Protein AF-A0A067H0Q6-F1 (afdb_monomer)

Mean predicted aligned error: 14.25 Å

Secondary structure (DSSP, 8-state):
-------PPPTTHHHHHHHHGGGGGG--HHHHHHHHHHHH--EEEEEEE--HHHHHHHHTT--PPP--SEEEEEEE-EESEE----TT--SPPPPEE-TTS-EE----SHHHHTT-

Sequence (116 aa):
MFGDRGETPSRWAPKLDDLLGKNLSEVHWRRSFYLNMIAHTAFSVTVAICSHQELRNHQAGTDTPLSPIYKVVKTVYASPSRVNFQLDSKKEVETKPAYPDICFAVDDFDSTFDAV

Solvent-accessible surface area (backbone atoms only — not comparable to full-atom values): 7706 Å² total; per-residue (Å²): 142,80,82,86,80,80,74,77,75,61,92,51,54,74,57,45,54,66,71,52,45,97,54,71,89,69,71,56,59,72,59,55,50,51,50,52,50,49,72,72,46,85,42,71,51,73,53,68,45,59,53,71,66,57,52,52,44,43,72,71,67,46,89,61,81,86,72,55,81,40,77,48,77,44,81,43,54,66,30,72,52,38,69,83,90,61,96,82,64,94,60,90,74,78,72,38,74,21,71,94,51,89,34,70,69,77,95,73,63,61,89,72,51,76,83,110

Structure (mmCIF, N/CA/C/O backbone):
data_AF-A0A067H0Q6-F1
#
_entry.id   AF-A0A067H0Q6-F1
#
loop_
_atom_site.group_PDB
_atom_site.id
_atom_site.type_symbol
_atom_site.label_atom_id
_atom_site.label_alt_id
_atom_site.label_comp_id
_atom_site.label_asym_id
_atom_site.label_entity_id
_atom_site.label_seq_id
_atom_site.pdbx_PDB_ins_code
_atom_site.Cartn_x
_atom_site.Cartn_y
_atom_site.Cartn_z
_atom_site.occupancy
_atom_site.B_iso_or_equiv
_atom_site.auth_seq_id
_atom_site.auth_comp_id
_atom_site.auth_asym_id
_atom_site.auth_atom_id
_atom_site.pdbx_PDB_model_num
ATOM 1 N N . MET A 1 1 ? -1.128 -12.528 -55.087 1.00 41.03 1 MET A N 1
ATOM 2 C CA . MET A 1 1 ? -0.891 -11.094 -54.831 1.00 41.03 1 MET A CA 1
ATOM 3 C C . MET A 1 1 ? -2.060 -10.562 -54.019 1.00 41.03 1 MET A C 1
ATOM 5 O O . MET A 1 1 ? -3.111 -10.339 -54.593 1.00 41.03 1 MET A O 1
ATOM 9 N N . PHE A 1 2 ? -1.908 -10.422 -52.705 1.00 33.69 2 PHE A N 1
ATOM 10 C CA . PHE A 1 2 ? -2.786 -9.583 -51.888 1.00 33.69 2 PHE A CA 1
ATOM 11 C C . PHE A 1 2 ? -1.909 -8.863 -50.874 1.00 33.69 2 PHE A C 1
ATOM 13 O O . PHE A 1 2 ? -1.008 -9.466 -50.296 1.00 33.69 2 PHE A O 1
ATOM 20 N N . GLY A 1 3 ? -2.110 -7.550 -50.831 1.00 35.03 3 GLY A N 1
ATOM 21 C CA . GLY A 1 3 ? -1.161 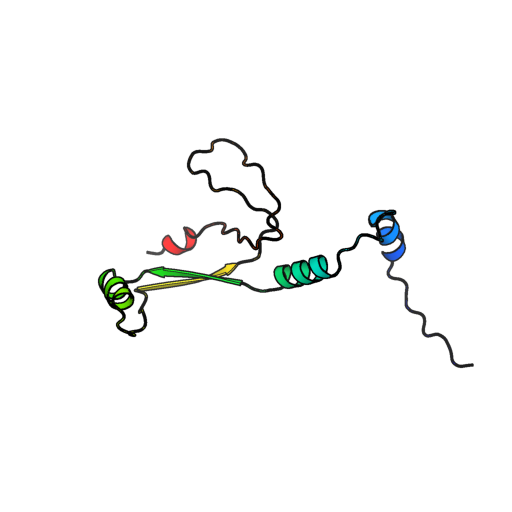-6.558 -50.367 1.00 35.03 3 GLY A CA 1
ATOM 22 C C . GLY A 1 3 ? -0.980 -6.533 -48.860 1.00 35.03 3 GLY A C 1
ATOM 23 O O . GLY A 1 3 ? -1.928 -6.649 -48.085 1.00 35.03 3 GLY A O 1
ATOM 24 N N . ASP A 1 4 ? 0.283 -6.338 -48.527 1.00 41.03 4 ASP A N 1
ATOM 25 C CA . ASP A 1 4 ? 0.866 -5.983 -47.249 1.00 41.03 4 ASP A CA 1
ATOM 26 C C . ASP A 1 4 ? 0.130 -4.784 -46.619 1.00 41.03 4 ASP A C 1
ATOM 28 O O . ASP A 1 4 ? 0.053 -3.700 -47.207 1.00 41.03 4 ASP A O 1
ATOM 32 N N . ARG A 1 5 ? -0.475 -4.981 -45.440 1.00 44.22 5 ARG A N 1
ATOM 33 C CA . ARG A 1 5 ? -1.025 -3.882 -44.636 1.00 44.22 5 ARG A CA 1
ATOM 34 C C . ARG A 1 5 ? 0.102 -3.363 -43.762 1.00 44.22 5 ARG A C 1
ATOM 36 O O . ARG A 1 5 ? 0.383 -3.944 -42.721 1.00 44.22 5 ARG A O 1
ATOM 43 N N . GLY A 1 6 ? 0.711 -2.271 -44.218 1.00 42.25 6 GLY A N 1
ATOM 44 C CA . GLY A 1 6 ? 1.777 -1.566 -43.522 1.00 42.25 6 GLY A CA 1
ATOM 45 C C . GLY A 1 6 ? 1.401 -1.227 -42.083 1.00 42.25 6 GLY A C 1
ATOM 46 O O . GLY A 1 6 ? 0.554 -0.370 -41.827 1.00 42.25 6 GLY A O 1
ATOM 47 N N . GLU A 1 7 ? 2.072 -1.893 -41.150 1.00 50.59 7 GLU A N 1
ATOM 48 C CA . GLU A 1 7 ? 2.237 -1.417 -39.787 1.00 50.59 7 GLU A CA 1
ATOM 49 C C . GLU A 1 7 ? 3.031 -0.111 -39.852 1.00 50.59 7 GLU A C 1
ATOM 51 O O . GLU A 1 7 ? 4.177 -0.074 -40.299 1.00 50.59 7 GLU A O 1
ATOM 56 N N . THR A 1 8 ? 2.418 0.998 -39.443 1.00 45.41 8 THR A N 1
ATOM 57 C CA . THR A 1 8 ? 3.153 2.246 -39.241 1.00 45.41 8 THR A CA 1
ATOM 58 C C . THR A 1 8 ? 4.179 2.012 -38.129 1.00 45.41 8 THR A C 1
ATOM 60 O O . THR A 1 8 ? 3.755 1.735 -37.001 1.00 45.41 8 THR A O 1
ATOM 63 N N . PRO A 1 9 ? 5.497 2.134 -38.382 1.00 51.50 9 PRO A N 1
ATOM 64 C CA . PRO A 1 9 ? 6.486 1.975 -37.332 1.00 51.50 9 PRO A CA 1
ATOM 65 C C . PRO A 1 9 ? 6.255 3.092 -36.324 1.00 51.50 9 PRO A C 1
ATOM 67 O O . PRO A 1 9 ? 6.222 4.276 -36.677 1.00 51.50 9 PRO A O 1
ATOM 70 N N . SER A 1 10 ? 6.051 2.723 -35.065 1.00 61.47 10 SER A N 1
ATOM 71 C CA . SER A 1 10 ? 5.985 3.689 -33.982 1.00 61.47 10 SER A CA 1
ATOM 72 C C . SER A 1 10 ? 7.252 4.548 -34.045 1.00 61.47 10 SER A C 1
ATOM 74 O O . SER A 1 10 ? 8.369 4.041 -34.045 1.00 61.47 10 SER A O 1
ATOM 76 N N . ARG A 1 11 ? 7.091 5.877 -34.112 1.00 52.19 11 ARG A N 1
ATOM 77 C CA . ARG A 1 11 ? 8.177 6.884 -34.200 1.00 52.19 11 ARG A CA 1
ATOM 78 C C . ARG A 1 11 ? 9.266 6.730 -33.121 1.00 52.19 11 ARG A C 1
ATOM 80 O O . ARG A 1 11 ? 10.327 7.341 -33.208 1.00 52.19 11 ARG A O 1
ATOM 87 N N . TRP A 1 12 ? 8.988 5.924 -32.103 1.00 49.53 12 TRP A N 1
ATOM 88 C CA . TRP A 1 12 ? 9.860 5.610 -30.986 1.00 49.53 12 TRP A CA 1
ATOM 89 C C . TRP A 1 12 ? 10.676 4.328 -31.161 1.00 49.53 12 TRP A C 1
ATOM 91 O O . TRP A 1 12 ? 11.635 4.182 -30.421 1.00 49.53 12 TRP A O 1
AT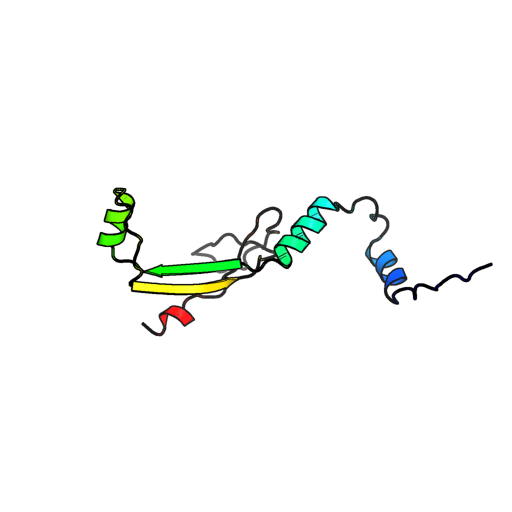OM 101 N N . ALA A 1 13 ? 10.368 3.447 -32.118 1.00 55.06 13 ALA A N 1
ATOM 102 C CA . ALA A 1 13 ? 11.077 2.180 -32.326 1.00 55.06 13 ALA A CA 1
ATOM 103 C C . ALA A 1 13 ? 12.615 2.333 -32.406 1.00 55.06 13 ALA A C 1
ATOM 105 O O . ALA A 1 13 ? 13.298 1.739 -31.577 1.00 55.06 13 ALA A O 1
ATOM 106 N N . PRO A 1 14 ? 13.187 3.218 -33.250 1.00 57.09 14 PRO A N 1
ATOM 107 C CA . PRO A 1 14 ? 14.646 3.364 -33.320 1.00 57.09 14 PRO A CA 1
ATOM 108 C C . PRO A 1 14 ? 15.260 3.999 -32.062 1.00 57.09 14 PRO A C 1
ATOM 110 O O . PRO A 1 14 ? 16.424 3.772 -31.754 1.00 57.09 14 PRO A O 1
ATOM 113 N N . LYS A 1 15 ? 14.487 4.800 -31.316 1.00 58.25 15 LYS A N 1
ATOM 114 C CA . LYS A 1 15 ? 14.937 5.419 -30.058 1.00 58.25 15 LYS A CA 1
ATOM 115 C C . LYS A 1 15 ? 14.828 4.446 -28.884 1.00 58.25 15 LYS A C 1
ATOM 117 O O . LYS A 1 15 ? 15.571 4.557 -27.919 1.00 58.25 15 LYS A O 1
ATOM 122 N N . LEU A 1 16 ? 13.894 3.508 -28.976 1.00 57.72 16 LEU A N 1
ATOM 123 C CA . LEU A 1 16 ? 13.722 2.418 -28.039 1.00 57.72 16 LEU A CA 1
ATOM 124 C C . LEU A 1 16 ? 14.888 1.434 -28.178 1.00 57.72 16 LEU A C 1
ATOM 126 O O . LEU A 1 16 ? 15.463 1.073 -27.164 1.00 57.72 16 LEU A O 1
ATOM 130 N N . ASP A 1 17 ? 15.311 1.103 -29.398 1.00 58.00 17 ASP A N 1
ATOM 131 C CA . ASP A 1 17 ? 16.488 0.252 -29.630 1.00 58.00 17 ASP A CA 1
ATOM 132 C C . ASP A 1 17 ? 17.787 0.876 -29.080 1.00 58.00 17 ASP A C 1
ATOM 134 O O . ASP A 1 17 ? 18.614 0.178 -28.491 1.00 58.00 17 ASP A O 1
ATOM 138 N N . ASP A 1 18 ? 17.935 2.201 -29.194 1.00 62.91 18 ASP A N 1
ATOM 139 C CA . ASP A 1 18 ? 19.077 2.953 -28.648 1.00 62.91 18 ASP A CA 1
ATOM 140 C C . ASP A 1 18 ? 19.056 3.019 -27.105 1.00 62.91 18 ASP A C 1
ATOM 142 O O . ASP A 1 18 ? 20.091 2.899 -26.450 1.00 62.91 18 ASP A O 1
ATOM 146 N N . LEU A 1 19 ? 17.863 3.127 -26.502 1.00 57.59 19 LEU A N 1
ATOM 147 C CA . LEU A 1 19 ? 17.672 3.110 -25.043 1.00 57.59 19 LEU A CA 1
ATOM 148 C C . LEU A 1 19 ? 17.791 1.709 -24.428 1.00 57.59 19 LEU A C 1
ATOM 150 O O . LEU A 1 19 ? 18.221 1.578 -23.283 1.00 57.59 19 LEU A O 1
ATOM 154 N N . LEU A 1 20 ? 17.388 0.669 -25.160 1.00 58.00 20 LEU A N 1
ATOM 155 C CA . LEU A 1 20 ? 17.402 -0.716 -24.683 1.00 58.00 20 LEU A CA 1
ATOM 156 C C . LEU A 1 20 ? 18.800 -1.347 -24.758 1.00 58.00 20 LEU A C 1
ATOM 158 O O . LEU A 1 20 ? 19.063 -2.323 -24.050 1.00 58.00 20 LEU A O 1
ATOM 162 N N . GLY A 1 21 ? 19.716 -0.755 -25.534 1.00 53.41 21 GLY A N 1
ATOM 163 C CA . GLY A 1 21 ? 21.123 -1.140 -25.599 1.00 53.41 21 GLY A CA 1
ATOM 164 C C . GLY A 1 21 ? 21.344 -2.609 -25.986 1.00 53.41 21 GLY A C 1
ATOM 165 O O . GLY A 1 21 ? 20.425 -3.389 -26.224 1.00 53.41 21 GLY A O 1
ATOM 166 N N . LYS A 1 22 ? 22.607 -3.046 -26.009 1.00 55.16 22 LYS A N 1
ATOM 167 C CA . LYS A 1 22 ? 22.998 -4.437 -26.331 1.00 55.16 22 LYS A CA 1
ATOM 168 C C . LYS A 1 22 ? 22.476 -5.502 -25.334 1.00 55.16 22 LYS A C 1
ATOM 170 O O . LYS A 1 22 ? 22.840 -6.665 -25.467 1.00 55.16 22 LYS A O 1
ATOM 175 N N . ASN A 1 23 ? 21.639 -5.123 -24.361 1.00 55.88 23 ASN A N 1
ATOM 176 C CA . ASN A 1 23 ? 21.125 -5.958 -23.267 1.00 55.88 23 ASN A CA 1
ATOM 177 C C . ASN A 1 23 ? 19.684 -6.462 -23.488 1.00 55.88 23 ASN A C 1
ATOM 179 O O . ASN A 1 23 ? 19.065 -6.98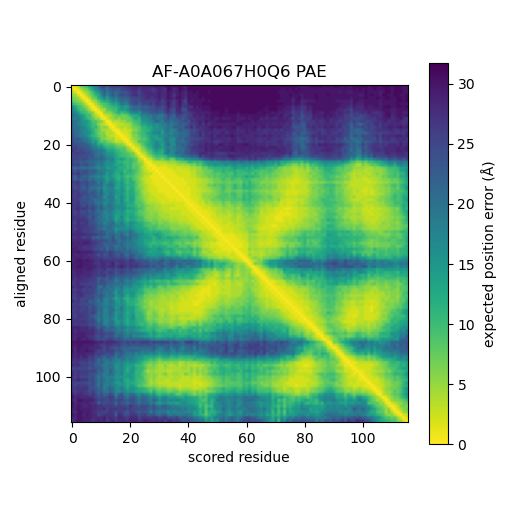9 -22.565 1.00 55.88 23 ASN A O 1
ATOM 183 N N . LEU A 1 24 ? 19.142 -6.354 -24.707 1.00 54.03 24 LEU A N 1
ATOM 184 C CA . LEU A 1 24 ? 17.823 -6.899 -25.079 1.00 54.03 24 LEU A CA 1
ATOM 185 C C . LEU A 1 24 ? 17.643 -8.398 -24.753 1.00 54.03 24 LEU A C 1
ATOM 187 O O . LEU A 1 24 ? 16.513 -8.870 -24.637 1.00 54.03 24 LEU A O 1
ATOM 191 N N . SER A 1 25 ? 18.730 -9.151 -24.569 1.00 56.16 25 SER A N 1
ATOM 192 C CA . SER A 1 25 ? 18.699 -10.564 -24.177 1.00 56.16 25 SER A CA 1
ATOM 193 C C . SER A 1 25 ? 18.348 -10.820 -22.705 1.00 56.16 25 SER A C 1
ATOM 195 O O . SER A 1 25 ? 18.134 -11.973 -22.340 1.00 56.16 25 SER A O 1
ATOM 197 N N . GLU A 1 26 ? 18.277 -9.791 -21.855 1.00 68.00 26 GLU A N 1
ATOM 198 C CA . GLU A 1 26 ? 18.083 -9.943 -20.403 1.00 68.00 26 GLU A CA 1
ATOM 199 C C . GLU A 1 26 ? 16.759 -9.339 -19.901 1.00 68.00 26 GLU A C 1
ATOM 201 O O . GLU A 1 26 ? 16.598 -9.011 -18.725 1.00 68.00 26 GLU A O 1
ATOM 206 N N . VAL A 1 27 ? 15.753 -9.189 -20.773 1.00 72.94 27 VAL A N 1
ATOM 207 C CA . VAL A 1 27 ? 14.420 -8.801 -20.297 1.00 72.94 27 VAL A CA 1
ATOM 208 C C . VAL A 1 27 ? 13.784 -9.985 -19.574 1.00 72.94 27 VAL A C 1
ATOM 210 O O . VAL A 1 27 ? 13.302 -10.946 -20.176 1.00 72.94 27 VAL A O 1
ATOM 213 N N . HIS A 1 28 ? 13.738 -9.908 -18.245 1.00 79.44 28 HIS A N 1
ATOM 214 C CA . HIS A 1 28 ? 12.997 -10.856 -17.423 1.00 79.44 28 HIS A CA 1
ATOM 215 C C . HIS A 1 28 ? 11.486 -10.628 -17.563 1.00 79.44 28 HIS A C 1
ATOM 217 O O . HIS A 1 28 ? 10.849 -10.073 -16.668 1.00 79.44 28 HIS A O 1
ATOM 223 N N . TRP A 1 29 ? 10.894 -11.114 -18.657 1.00 82.62 29 TRP A N 1
ATOM 224 C CA . TRP A 1 29 ? 9.470 -10.945 -18.980 1.00 82.62 29 TRP A CA 1
ATOM 225 C C . TRP A 1 29 ? 8.528 -11.275 -17.824 1.00 82.62 29 TRP A C 1
ATOM 227 O O . TRP A 1 29 ? 7.573 -10.547 -17.576 1.00 82.62 29 TRP A O 1
ATOM 237 N N . ARG A 1 30 ? 8.838 -12.327 -17.056 1.00 82.44 30 ARG A N 1
ATOM 238 C CA . ARG A 1 30 ? 8.080 -12.697 -15.856 1.00 82.44 30 ARG A CA 1
ATOM 239 C C . ARG A 1 30 ? 8.073 -11.578 -14.807 1.00 82.44 30 ARG A C 1
ATOM 241 O O . ARG A 1 30 ? 7.018 -11.263 -14.270 1.00 82.44 30 ARG A O 1
ATOM 248 N N . ARG A 1 31 ? 9.228 -10.970 -14.513 1.00 82.19 31 ARG A N 1
ATOM 249 C CA . ARG A 1 31 ? 9.334 -9.866 -13.543 1.00 82.19 31 ARG A CA 1
ATOM 250 C C . ARG A 1 31 ? 8.654 -8.607 -14.071 1.00 82.19 31 ARG A C 1
ATOM 252 O O . ARG A 1 31 ? 7.901 -7.992 -13.327 1.00 82.19 31 ARG A O 1
ATOM 259 N N . SER A 1 32 ? 8.843 -8.288 -15.351 1.00 85.81 32 SER A N 1
ATOM 260 C CA . SER A 1 32 ? 8.192 -7.142 -15.997 1.00 85.81 32 SER A CA 1
ATOM 261 C C . SER A 1 32 ? 6.670 -7.270 -16.000 1.00 85.81 32 SER A C 1
ATOM 263 O O . SER A 1 32 ? 5.979 -6.306 -15.691 1.00 85.81 32 SER A O 1
ATOM 265 N N . PHE A 1 33 ? 6.139 -8.466 -16.270 1.00 88.56 33 PHE A N 1
ATOM 266 C CA . PHE A 1 33 ? 4.705 -8.736 -16.197 1.00 88.56 33 PHE A CA 1
ATOM 267 C C . PHE A 1 33 ? 4.157 -8.517 -14.782 1.00 88.56 33 PHE A C 1
ATOM 269 O O . PHE A 1 33 ? 3.172 -7.801 -14.618 1.00 88.56 33 PHE A O 1
ATOM 276 N N . TYR A 1 34 ? 4.805 -9.081 -13.754 1.00 89.12 34 TYR A N 1
ATOM 277 C CA . TYR A 1 34 ? 4.364 -8.886 -12.370 1.00 89.12 34 TYR A CA 1
ATOM 278 C C . TYR A 1 34 ? 4.467 -7.431 -11.927 1.00 89.12 34 TYR A C 1
ATOM 280 O O . TYR A 1 34 ? 3.558 -6.939 -11.268 1.00 89.12 34 TYR A O 1
ATOM 288 N N . LEU A 1 35 ? 5.536 -6.731 -12.304 1.00 88.00 35 LEU A N 1
ATOM 289 C CA . LEU A 1 35 ? 5.701 -5.320 -11.976 1.00 88.00 35 LEU A CA 1
ATOM 290 C C . LEU A 1 35 ? 4.621 -4.464 -12.651 1.00 88.00 35 LEU A C 1
ATOM 292 O O . LEU A 1 35 ? 4.026 -3.617 -11.994 1.00 88.00 35 LEU A O 1
ATOM 296 N N . ASN A 1 36 ? 4.297 -4.747 -13.916 1.00 89.81 36 ASN A N 1
ATOM 297 C CA . ASN A 1 36 ? 3.194 -4.104 -14.630 1.00 89.81 36 ASN A CA 1
ATOM 298 C C . ASN A 1 36 ? 1.841 -4.383 -13.955 1.00 89.81 36 ASN A C 1
ATOM 300 O O . ASN A 1 36 ? 1.045 -3.475 -13.745 1.00 89.81 36 ASN A O 1
ATOM 304 N N . MET A 1 37 ? 1.597 -5.634 -13.556 1.00 90.25 37 MET A N 1
ATOM 305 C CA . MET A 1 37 ? 0.388 -6.009 -12.824 1.00 90.25 37 MET A CA 1
ATOM 306 C C . MET A 1 37 ? 0.278 -5.240 -11.502 1.00 90.25 37 MET A C 1
ATOM 308 O O . MET A 1 37 ? -0.764 -4.653 -11.231 1.00 90.25 37 MET A O 1
ATOM 312 N N . ILE A 1 38 ? 1.347 -5.194 -10.702 1.00 89.25 38 ILE A N 1
ATOM 313 C CA . ILE A 1 38 ? 1.374 -4.483 -9.415 1.00 89.25 38 ILE A CA 1
ATOM 314 C C . ILE A 1 38 ? 1.146 -2.980 -9.618 1.00 89.25 38 ILE A C 1
ATOM 316 O O . ILE A 1 38 ? 0.346 -2.393 -8.898 1.00 89.25 38 ILE A O 1
ATOM 320 N N . ALA A 1 39 ? 1.789 -2.371 -10.617 1.00 86.25 39 ALA A N 1
ATOM 321 C CA . ALA A 1 39 ? 1.661 -0.943 -10.909 1.00 86.25 39 ALA A CA 1
ATOM 322 C C . ALA A 1 39 ? 0.236 -0.531 -11.321 1.00 86.25 39 ALA A C 1
ATOM 324 O O . ALA A 1 39 ? -0.187 0.587 -11.037 1.00 86.25 39 ALA A O 1
ATOM 325 N N . HIS A 1 40 ? -0.508 -1.429 -11.971 1.00 87.94 40 HIS A N 1
ATOM 326 C CA . HIS A 1 40 ? -1.874 -1.173 -12.435 1.00 87.94 40 HIS A CA 1
ATOM 327 C C . HIS A 1 40 ? -2.966 -1.738 -11.520 1.00 87.94 40 HIS A C 1
ATOM 329 O O . HIS A 1 40 ? -4.152 -1.553 -11.794 1.00 87.94 40 HIS A O 1
ATOM 335 N N . THR A 1 41 ? -2.595 -2.416 -10.435 1.00 90.69 41 THR A N 1
ATOM 336 C CA . THR A 1 41 ? -3.559 -2.899 -9.446 1.00 90.69 41 THR A CA 1
ATOM 337 C C . THR A 1 41 ? -3.887 -1.775 -8.469 1.00 90.69 41 THR A C 1
ATOM 339 O O . THR A 1 41 ? -2.993 -1.161 -7.888 1.00 90.69 41 THR A O 1
ATOM 342 N N . ALA A 1 42 ? -5.177 -1.509 -8.267 1.00 89.19 42 ALA A N 1
ATOM 343 C CA . ALA A 1 42 ? -5.631 -0.601 -7.223 1.00 89.19 42 ALA A CA 1
ATOM 344 C C . ALA A 1 42 ? -5.632 -1.328 -5.874 1.00 89.19 42 ALA A C 1
ATOM 346 O O . ALA A 1 42 ? -6.248 -2.386 -5.732 1.00 89.19 42 ALA A O 1
ATOM 347 N N . PHE A 1 43 ? -4.968 -0.745 -4.881 1.00 90.69 43 PHE A N 1
ATOM 348 C CA . PHE A 1 43 ? -4.960 -1.245 -3.511 1.00 90.69 43 PHE A CA 1
ATOM 349 C C . PHE A 1 43 ? -5.676 -0.255 -2.597 1.00 90.69 43 PHE A C 1
ATOM 351 O O . PHE A 1 43 ? -5.784 0.931 -2.903 1.00 90.69 43 PHE A O 1
ATOM 358 N N . SER A 1 44 ? -6.162 -0.733 -1.456 1.00 91.19 44 SER A N 1
ATOM 359 C CA . SER A 1 44 ? -6.805 0.117 -0.456 1.00 91.19 44 SER A CA 1
ATOM 360 C C . SER A 1 44 ? -6.303 -0.218 0.938 1.00 91.19 44 SER A C 1
ATOM 362 O O . SER A 1 44 ? -6.306 -1.387 1.327 1.00 91.19 44 SER A O 1
ATOM 364 N N . VAL A 1 45 ? -5.942 0.804 1.707 1.00 88.62 45 VAL A N 1
ATOM 365 C CA . VAL A 1 45 ? -5.637 0.680 3.134 1.00 88.62 45 VAL A CA 1
ATOM 366 C C . VAL A 1 45 ? -6.863 1.105 3.928 1.00 88.62 45 VAL A C 1
ATOM 368 O O . VAL A 1 45 ? -7.456 2.151 3.666 1.00 88.62 45 VAL A O 1
ATOM 371 N N . THR A 1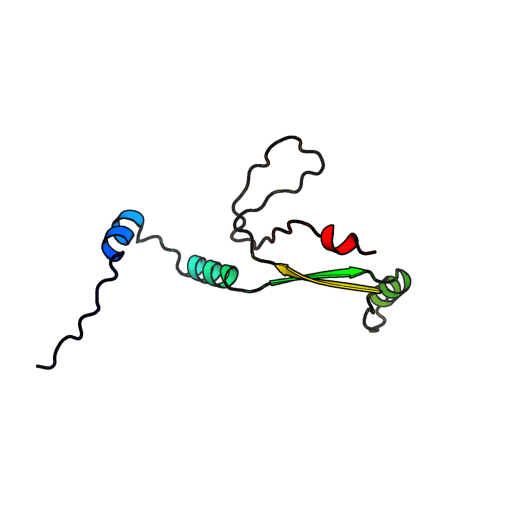 46 ? -7.251 0.268 4.890 1.00 89.50 46 THR A N 1
ATOM 372 C CA . THR A 1 46 ? -8.359 0.545 5.807 1.00 89.50 46 THR A CA 1
ATOM 373 C C . THR A 1 46 ? -7.815 0.775 7.206 1.00 89.50 46 THR A C 1
ATOM 375 O O . THR A 1 46 ? -7.128 -0.090 7.743 1.00 89.50 46 THR A O 1
ATOM 378 N N . VAL A 1 47 ? -8.162 1.912 7.803 1.00 87.25 47 VAL A N 1
ATOM 379 C CA . VAL A 1 47 ? -7.914 2.210 9.216 1.00 87.25 47 VAL A CA 1
ATOM 380 C C . VAL A 1 47 ? -9.257 2.223 9.926 1.00 87.25 47 VAL A C 1
ATOM 382 O O . VAL A 1 47 ? -10.201 2.864 9.464 1.00 87.25 47 VAL A O 1
ATOM 385 N N . ALA A 1 48 ? -9.364 1.484 11.026 1.00 89.50 48 ALA A N 1
ATOM 386 C CA . ALA A 1 48 ? -10.596 1.381 11.788 1.00 89.50 48 ALA A CA 1
ATOM 387 C C . ALA A 1 48 ? -10.309 1.496 13.291 1.00 89.50 48 ALA A C 1
ATOM 389 O O . ALA A 1 48 ? -9.352 0.899 13.783 1.00 89.50 48 ALA A O 1
ATOM 390 N N . ILE A 1 49 ? -11.137 2.255 14.007 1.00 88.31 49 ILE A N 1
ATOM 391 C CA . ILE A 1 49 ? -11.112 2.377 15.468 1.00 88.31 49 ILE A CA 1
ATOM 392 C C . ILE A 1 49 ? -12.270 1.547 16.007 1.00 88.31 49 ILE A C 1
ATOM 394 O O . ILE A 1 49 ? -13.417 1.787 15.640 1.00 88.31 49 ILE A O 1
ATOM 398 N N . CYS A 1 50 ? -11.981 0.592 16.884 1.00 89.69 50 CYS A N 1
ATOM 399 C CA . CYS A 1 50 ? -12.978 -0.274 17.516 1.00 89.69 50 CYS A CA 1
ATOM 400 C C . CYS A 1 50 ? -12.928 -0.119 19.038 1.00 89.69 50 CYS A C 1
ATOM 402 O O . CYS A 1 50 ? -11.894 0.271 19.590 1.00 89.69 50 CYS A O 1
ATOM 404 N N . SER A 1 51 ? -14.014 -0.471 19.734 1.00 90.00 51 SER A N 1
ATOM 405 C CA . SER A 1 51 ? -13.992 -0.509 21.196 1.00 90.00 51 SER A CA 1
ATOM 406 C C . SER A 1 51 ? -13.047 -1.600 21.698 1.00 90.00 51 SER A C 1
ATOM 408 O O . SER A 1 51 ? -12.983 -2.705 21.153 1.00 90.00 51 SER A O 1
ATOM 410 N N . HIS A 1 52 ? -12.349 -1.322 22.801 1.00 89.94 52 HIS A N 1
ATOM 411 C CA . HIS A 1 52 ? -11.461 -2.294 23.434 1.00 89.94 52 HIS A CA 1
ATOM 412 C C . HIS A 1 52 ? -12.199 -3.586 23.829 1.00 89.94 52 HIS A C 1
ATOM 414 O O . HIS A 1 52 ? -11.657 -4.681 23.689 1.00 89.94 52 HIS A O 1
ATOM 420 N N . GLN A 1 53 ? -13.454 -3.471 24.278 1.00 86.44 53 GLN A N 1
ATOM 421 C CA . GLN A 1 53 ? -14.271 -4.625 24.652 1.00 86.44 53 GLN A CA 1
ATOM 422 C C . GLN A 1 53 ? -14.613 -5.494 23.432 1.00 86.44 53 GLN A C 1
ATOM 424 O O . GLN A 1 53 ? -14.506 -6.715 23.501 1.00 86.44 53 GLN A O 1
ATOM 429 N N . GLU A 1 54 ? -14.969 -4.874 22.304 1.00 85.62 54 GLU A N 1
ATOM 430 C CA . GLU A 1 54 ? -15.285 -5.576 21.052 1.00 85.62 54 GLU A CA 1
ATOM 431 C C . GLU A 1 54 ? -14.056 -6.302 20.49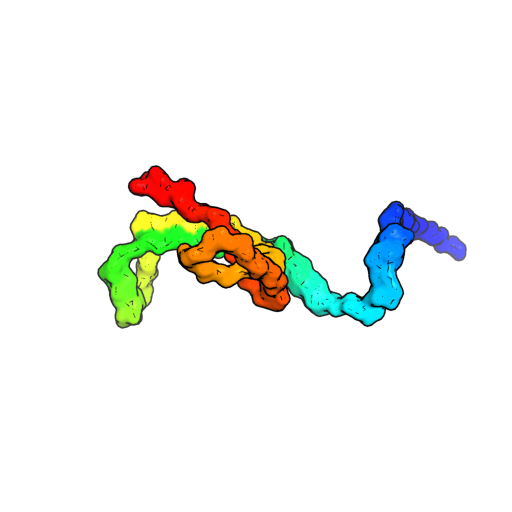4 1.00 85.62 54 GLU A C 1
ATOM 433 O O . GLU A 1 54 ? -14.159 -7.457 20.087 1.00 85.62 54 GLU A O 1
ATOM 438 N N . LEU A 1 55 ? -12.876 -5.672 20.555 1.00 88.50 55 LEU A N 1
ATOM 439 C CA . LEU A 1 55 ? -11.614 -6.299 20.151 1.00 88.50 55 LEU A CA 1
ATOM 440 C C . LEU A 1 55 ? -11.280 -7.523 21.012 1.00 88.50 55 LEU A C 1
ATOM 442 O O . LEU A 1 55 ? -10.904 -8.565 20.475 1.00 88.50 55 LEU A O 1
ATOM 446 N N . ARG A 1 56 ? -11.449 -7.426 22.338 1.00 88.19 56 ARG A N 1
ATOM 447 C CA . ARG A 1 56 ? -11.222 -8.556 23.253 1.00 88.19 56 ARG A CA 1
ATOM 448 C C . ARG A 1 56 ? -12.207 -9.695 23.018 1.00 88.19 56 ARG A C 1
ATOM 450 O O . ARG A 1 56 ? -11.800 -10.853 23.024 1.00 88.19 56 ARG A O 1
ATOM 457 N N . ASN A 1 57 ? -13.477 -9.376 22.783 1.00 85.56 57 ASN A N 1
ATOM 458 C CA . ASN A 1 57 ? -14.497 -10.375 22.477 1.00 85.56 57 ASN A CA 1
ATOM 459 C C . ASN A 1 57 ? -14.186 -11.084 21.147 1.00 85.56 57 ASN A C 1
ATOM 461 O O . ASN A 1 57 ? -14.243 -12.309 21.071 1.00 85.56 57 ASN A O 1
ATOM 465 N N . HIS A 1 58 ? -13.777 -10.347 20.113 1.00 85.44 58 HIS A N 1
ATOM 466 C CA . HIS A 1 58 ? -13.384 -10.941 18.833 1.00 85.44 58 HIS A CA 1
ATOM 467 C C . HIS A 1 58 ? -12.139 -11.841 18.962 1.00 85.44 58 HIS A C 1
ATOM 469 O O . HIS A 1 58 ? -12.092 -12.929 18.395 1.00 85.44 58 HIS A O 1
ATOM 475 N N . GLN A 1 59 ? -11.139 -11.442 19.759 1.00 84.19 59 GLN A N 1
ATOM 476 C CA . GLN A 1 59 ? -9.964 -12.281 20.057 1.00 84.19 59 GLN A CA 1
ATOM 477 C C . GLN A 1 59 ? -10.314 -13.558 20.833 1.00 84.19 59 GLN A C 1
ATOM 479 O O . GLN A 1 59 ? -9.649 -14.577 20.664 1.00 84.19 59 GLN A O 1
ATOM 484 N N . ALA A 1 60 ? -11.355 -13.518 21.668 1.00 84.88 60 ALA A N 1
ATOM 485 C CA . ALA A 1 60 ? -11.830 -14.662 22.444 1.00 84.88 60 ALA A CA 1
ATOM 486 C C . ALA A 1 60 ? -12.627 -15.693 21.614 1.00 84.88 60 ALA A C 1
ATOM 488 O O . ALA A 1 60 ? -13.145 -16.655 22.178 1.00 84.88 60 ALA A O 1
ATOM 489 N N . GLY A 1 61 ? -12.724 -15.518 20.290 1.00 78.00 61 GLY A N 1
ATOM 490 C CA . GLY A 1 61 ? -13.350 -16.483 19.381 1.00 78.00 61 GLY A CA 1
ATOM 491 C C . GLY A 1 61 ? -14.871 -16.366 19.272 1.00 78.00 61 GLY A C 1
ATOM 492 O O . GLY A 1 61 ? -15.503 -17.222 18.658 1.00 78.00 61 GLY A O 1
ATOM 493 N N . THR A 1 62 ? -15.479 -15.319 19.839 1.00 72.75 62 THR A N 1
ATOM 494 C CA . THR A 1 62 ? -16.864 -14.972 19.500 1.00 72.75 62 THR A CA 1
ATOM 495 C C . THR A 1 62 ? -16.890 -14.420 18.076 1.00 72.75 62 THR A C 1
ATOM 497 O O . THR A 1 62 ? -16.370 -13.333 17.838 1.00 72.75 62 THR A O 1
ATOM 500 N N . ASP A 1 63 ? -17.508 -15.159 17.148 1.00 70.38 63 ASP A N 1
ATOM 501 C CA . ASP A 1 63 ? -17.636 -14.863 15.703 1.00 70.38 63 ASP A CA 1
ATOM 502 C C . ASP A 1 63 ? -18.532 -13.639 15.396 1.00 70.38 63 ASP A C 1
ATOM 504 O O . ASP A 1 63 ? -19.161 -13.510 14.349 1.00 70.38 63 ASP A O 1
ATOM 508 N N . THR A 1 64 ? -18.648 -12.727 16.359 1.00 75.88 64 THR A N 1
ATOM 509 C CA . THR A 1 64 ? -19.327 -11.449 16.195 1.00 75.88 64 THR A CA 1
ATOM 510 C C . THR A 1 64 ? -18.477 -10.528 15.323 1.00 75.88 64 THR A C 1
ATOM 512 O O . THR A 1 64 ? -17.321 -10.267 15.672 1.00 75.88 64 THR A O 1
ATOM 515 N N . PRO A 1 65 ? -19.032 -9.985 14.227 1.00 77.94 65 PRO A N 1
ATOM 516 C CA . PRO A 1 65 ? -18.318 -9.041 13.383 1.00 77.94 65 PRO A CA 1
ATOM 517 C C . PRO A 1 65 ? -17.960 -7.783 14.178 1.00 77.94 65 PRO A C 1
ATOM 519 O O . PRO A 1 65 ? -18.791 -7.238 14.904 1.00 77.94 65 PRO A O 1
ATOM 522 N N . LEU A 1 66 ? -16.719 -7.315 14.028 1.00 84.56 66 LEU A N 1
ATOM 523 C CA . LEU A 1 66 ? -16.278 -6.057 14.627 1.00 84.56 66 LEU A CA 1
ATOM 524 C C . LEU A 1 66 ? -17.072 -4.894 14.024 1.00 84.56 66 LEU A C 1
ATOM 526 O O . LEU A 1 66 ? -17.114 -4.740 12.803 1.00 84.56 66 LEU A O 1
ATOM 530 N N . SER A 1 67 ? -17.654 -4.068 14.888 1.00 84.88 67 SER A N 1
ATOM 531 C CA . SER A 1 67 ? -18.314 -2.805 14.558 1.00 84.88 67 SER A CA 1
ATOM 532 C C . SER A 1 67 ? -17.361 -1.643 14.845 1.00 84.88 67 SER A C 1
ATOM 534 O O . SER A 1 67 ? -17.249 -1.219 15.992 1.00 84.88 67 SER A O 1
ATOM 536 N N . PRO A 1 68 ? -16.640 -1.103 13.844 1.00 87.94 68 PRO A N 1
ATOM 537 C CA . PRO A 1 68 ? -15.763 0.027 14.091 1.00 87.94 68 PRO A CA 1
ATOM 538 C C . PRO A 1 68 ? -16.582 1.266 14.449 1.00 87.94 68 PRO A C 1
ATOM 540 O O . PRO A 1 68 ? -17.545 1.602 13.762 1.00 87.94 68 PRO A O 1
ATOM 543 N N . ILE A 1 69 ? -16.142 1.975 15.482 1.00 89.50 69 ILE A N 1
ATOM 544 C CA . ILE A 1 69 ? -16.621 3.309 15.863 1.00 89.50 69 ILE A CA 1
ATOM 545 C C . ILE A 1 69 ? -16.294 4.308 14.748 1.00 89.50 69 ILE A C 1
ATOM 547 O O . ILE A 1 69 ? -17.065 5.218 14.458 1.00 89.50 69 ILE A O 1
ATOM 551 N N . TYR A 1 70 ? -15.146 4.112 14.103 1.00 86.38 70 TYR A N 1
ATOM 552 C CA . TYR A 1 70 ? -14.681 4.924 12.993 1.00 86.38 70 TYR A CA 1
ATOM 553 C C . TYR A 1 70 ? -13.985 4.033 11.969 1.00 86.38 70 TYR A C 1
ATOM 555 O O . TYR A 1 70 ? -13.244 3.124 12.343 1.00 86.38 70 TYR A O 1
ATOM 563 N N . LYS A 1 71 ? -14.222 4.269 10.677 1.00 89.25 71 LYS A N 1
ATOM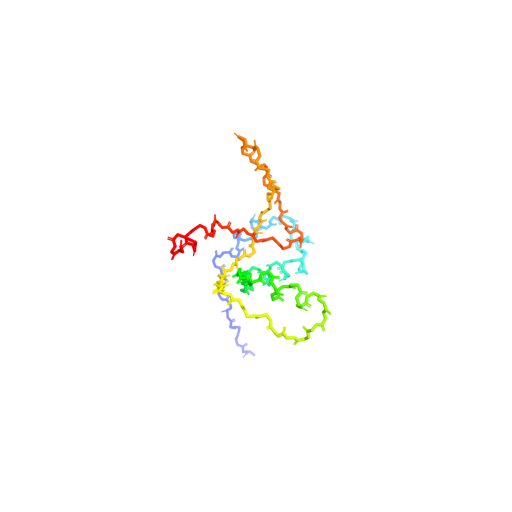 564 C CA . LYS A 1 71 ? -13.624 3.491 9.588 1.00 89.25 71 LYS A CA 1
ATOM 565 C C . LYS A 1 71 ? -13.320 4.393 8.406 1.00 89.25 71 LYS A C 1
ATOM 567 O O . LYS A 1 71 ? -14.212 5.050 7.881 1.00 89.25 71 LYS A O 1
ATOM 572 N N . VAL A 1 72 ? -12.083 4.330 7.935 1.00 87.06 72 VAL A N 1
ATOM 573 C CA . VAL A 1 72 ? -11.620 5.048 6.750 1.00 87.06 72 VAL A CA 1
ATOM 574 C C . VAL A 1 72 ? -10.959 4.071 5.805 1.00 87.06 72 VAL A C 1
ATOM 576 O O . VAL A 1 72 ? -10.176 3.222 6.222 1.00 87.06 72 VAL A O 1
ATOM 579 N N . VAL A 1 73 ? -11.261 4.223 4.520 1.00 88.75 73 VAL A N 1
ATOM 580 C CA . VAL A 1 73 ? -10.634 3.478 3.434 1.00 88.75 73 VAL A CA 1
ATOM 581 C C . VAL A 1 73 ? -10.006 4.487 2.483 1.00 88.75 73 VAL A C 1
ATOM 583 O O . VAL A 1 73 ? -10.701 5.368 1.981 1.00 88.75 73 VAL A O 1
ATOM 586 N N . LYS A 1 74 ? -8.702 4.366 2.231 1.00 87.56 74 LYS A N 1
ATOM 587 C CA . LYS A 1 74 ? -7.988 5.174 1.236 1.00 87.56 74 LYS A CA 1
ATOM 588 C C . LYS A 1 74 ? -7.375 4.269 0.179 1.00 87.56 74 LYS A C 1
ATOM 590 O O . LYS A 1 74 ? -6.781 3.241 0.506 1.00 87.56 74 LYS A O 1
ATOM 595 N N . THR A 1 75 ? -7.511 4.657 -1.084 1.00 89.12 75 THR A N 1
ATOM 596 C CA . THR A 1 75 ? -6.784 4.021 -2.186 1.00 89.12 75 THR A CA 1
ATOM 597 C C . THR A 1 75 ? -5.302 4.347 -2.056 1.00 89.12 75 THR A C 1
ATOM 599 O O . THR A 1 75 ? -4.941 5.501 -1.835 1.00 89.12 75 THR A O 1
ATOM 602 N N . VAL A 1 76 ? -4.453 3.336 -2.197 1.00 88.50 76 VAL A N 1
ATOM 603 C CA . VAL A 1 76 ? -2.995 3.463 -2.176 1.00 88.50 76 VAL A CA 1
ATOM 604 C C . VAL A 1 76 ? -2.402 2.811 -3.418 1.00 88.50 76 VAL A C 1
ATOM 606 O O . VAL A 1 76 ? -3.015 1.938 -4.038 1.00 88.50 76 VAL A O 1
ATOM 609 N N . TYR A 1 77 ? -1.184 3.215 -3.755 1.00 88.75 77 TYR A N 1
ATOM 610 C CA . TYR A 1 77 ? -0.443 2.672 -4.885 1.00 88.75 77 TYR A CA 1
ATOM 611 C C . TYR A 1 77 ? 0.866 2.060 -4.403 1.00 88.75 77 TYR A C 1
ATOM 613 O O . TYR A 1 77 ? 1.454 2.512 -3.416 1.00 88.75 77 TYR A O 1
ATOM 621 N N . ALA A 1 78 ? 1.305 1.005 -5.087 1.00 90.00 78 ALA A N 1
ATOM 622 C CA . ALA A 1 78 ? 2.576 0.372 -4.784 1.00 90.00 78 ALA A CA 1
ATOM 623 C C . ALA A 1 78 ? 3.714 1.379 -4.994 1.00 90.00 78 ALA A C 1
ATOM 625 O O . ALA A 1 78 ? 3.862 1.968 -6.066 1.00 90.00 78 ALA A O 1
ATOM 626 N N . SER A 1 79 ? 4.518 1.570 -3.957 1.00 87.75 79 SER A N 1
ATOM 627 C CA . SER A 1 79 ? 5.681 2.439 -3.997 1.00 87.75 79 SER A CA 1
ATOM 628 C C . SER A 1 79 ? 6.834 1.740 -4.725 1.00 87.75 79 SER A C 1
ATOM 630 O O . SER A 1 79 ? 7.139 0.584 -4.413 1.00 87.75 79 SER A O 1
ATOM 632 N N . PRO A 1 80 ? 7.535 2.428 -5.647 1.00 85.69 80 PRO A N 1
ATOM 633 C CA . PRO A 1 80 ? 8.732 1.884 -6.290 1.00 85.69 80 PRO A CA 1
ATOM 634 C C . PRO A 1 80 ? 9.910 1.737 -5.310 1.00 85.69 80 PRO A C 1
ATOM 636 O O . PRO A 1 80 ? 10.805 0.914 -5.522 1.00 85.69 80 PRO A O 1
ATOM 639 N N . SER A 1 81 ? 9.888 2.501 -4.216 1.00 85.75 81 SER A N 1
ATOM 640 C CA . SER A 1 81 ? 10.958 2.567 -3.226 1.00 85.75 81 SER A CA 1
ATOM 641 C C . SER A 1 81 ? 10.439 2.268 -1.826 1.00 85.75 81 SER A C 1
ATOM 643 O O . SER A 1 81 ? 9.304 2.593 -1.477 1.00 85.75 81 SER A O 1
ATOM 645 N N . ARG A 1 82 ? 11.298 1.686 -0.994 1.00 85.94 82 ARG A N 1
ATOM 646 C CA . ARG A 1 82 ? 11.060 1.512 0.437 1.00 85.94 82 ARG A CA 1
ATOM 647 C C . ARG A 1 82 ? 12.084 2.286 1.249 1.00 85.94 82 ARG A C 1
ATOM 649 O O . ARG A 1 82 ? 13.255 2.386 0.875 1.00 85.94 82 ARG A O 1
ATOM 656 N N . VAL A 1 83 ? 11.628 2.773 2.391 1.00 80.56 83 VAL A N 1
ATOM 657 C CA . VAL A 1 83 ? 12.458 3.367 3.435 1.00 80.56 83 VAL A CA 1
ATOM 658 C C . VAL A 1 83 ? 12.195 2.614 4.728 1.00 80.56 83 VAL A C 1
ATOM 660 O O . VAL A 1 83 ? 11.063 2.219 5.004 1.00 80.56 83 VAL A O 1
ATOM 663 N N . AS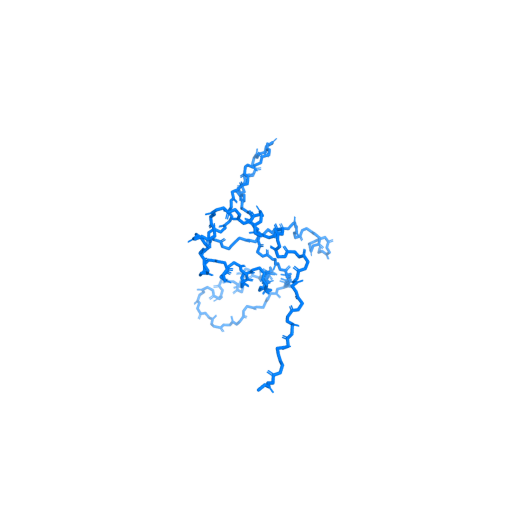N A 1 84 ? 13.242 2.381 5.514 1.00 73.19 84 ASN A N 1
ATOM 664 C CA . ASN A 1 84 ? 13.053 1.894 6.873 1.00 73.19 84 ASN A CA 1
ATOM 665 C C . ASN A 1 84 ? 12.637 3.086 7.727 1.00 73.19 84 ASN A C 1
ATOM 667 O O . ASN A 1 84 ? 13.371 4.071 7.791 1.00 73.19 84 ASN A O 1
ATOM 671 N N . PHE A 1 85 ? 11.470 2.996 8.361 1.00 69.94 85 PHE A N 1
ATOM 672 C CA . PHE A 1 85 ? 10.986 4.050 9.241 1.00 69.94 85 PHE A CA 1
ATOM 673 C C . PHE A 1 85 ? 11.937 4.184 10.436 1.00 69.94 85 PHE A C 1
ATOM 675 O O . PHE A 1 85 ? 12.042 3.281 11.267 1.00 69.94 85 PHE A O 1
ATOM 682 N N . GLN A 1 86 ? 12.675 5.291 10.485 1.00 69.44 86 GLN A N 1
ATOM 683 C CA . GLN A 1 86 ? 13.562 5.639 11.589 1.00 69.44 86 GLN A CA 1
ATOM 684 C C . GLN A 1 86 ? 12.944 6.823 12.325 1.00 69.44 86 GLN A C 1
ATOM 686 O O . GLN A 1 86 ? 12.951 7.940 11.819 1.00 69.44 86 GLN A O 1
ATOM 691 N N . LEU A 1 87 ? 12.411 6.569 13.521 1.00 63.34 87 LEU A N 1
ATOM 692 C CA . LEU A 1 87 ? 11.723 7.576 14.336 1.00 63.34 87 LEU A CA 1
ATOM 693 C C . LEU A 1 87 ? 12.641 8.757 14.732 1.00 63.34 87 LEU A C 1
ATOM 695 O O . LEU A 1 87 ? 12.154 9.857 14.965 1.00 63.34 87 LEU A O 1
ATOM 699 N N . ASP A 1 88 ? 13.965 8.549 14.730 1.00 64.38 88 ASP A N 1
ATOM 700 C CA . ASP A 1 88 ? 14.959 9.497 15.258 1.00 64.38 88 ASP A CA 1
ATOM 701 C C . ASP A 1 88 ? 15.821 10.209 14.185 1.00 64.38 88 ASP A C 1
ATOM 703 O O . ASP A 1 88 ? 16.777 10.919 14.517 1.00 64.38 88 ASP A O 1
ATOM 707 N N . SER A 1 89 ? 15.569 10.021 12.882 1.00 55.66 89 SER A N 1
ATOM 708 C CA . SER A 1 89 ? 16.525 10.453 11.847 1.00 55.66 89 SER A CA 1
ATOM 709 C C . SER A 1 89 ? 16.373 11.922 11.412 1.00 55.66 89 SER A C 1
ATOM 711 O O . SER A 1 89 ? 15.416 12.287 10.738 1.00 55.66 89 SER A O 1
ATOM 713 N N . LYS A 1 90 ? 17.397 12.747 11.685 1.00 59.41 90 LYS A N 1
ATOM 714 C CA . LYS A 1 90 ? 17.599 14.110 11.131 1.00 59.41 90 LYS A CA 1
ATOM 715 C C . LYS A 1 90 ? 18.246 14.139 9.728 1.00 59.41 90 LYS A C 1
ATOM 717 O O . LYS A 1 90 ? 18.741 15.182 9.306 1.00 59.41 90 LYS A O 1
ATOM 722 N N . LYS A 1 91 ? 18.334 13.004 9.025 1.00 57.16 91 LYS A N 1
ATOM 723 C CA . LYS A 1 91 ? 19.107 12.860 7.778 1.00 57.16 91 LYS A CA 1
ATOM 724 C C . LYS A 1 91 ? 18.281 12.149 6.708 1.00 57.16 91 LYS A C 1
ATOM 726 O O . LYS A 1 91 ? 17.499 11.267 7.047 1.00 57.16 91 LYS A O 1
ATOM 731 N N . GLU A 1 92 ? 18.480 12.522 5.443 1.00 60.00 92 GLU A N 1
ATOM 732 C CA . GLU A 1 92 ? 17.882 11.844 4.286 1.00 60.00 92 GLU A CA 1
ATOM 733 C C . GLU A 1 92 ? 18.148 10.332 4.351 1.00 60.00 92 GLU A C 1
ATOM 735 O O . GLU A 1 92 ? 19.297 9.891 4.449 1.00 60.00 92 GLU A O 1
ATOM 740 N N . VAL A 1 93 ? 17.069 9.546 4.344 1.00 67.75 93 VAL A N 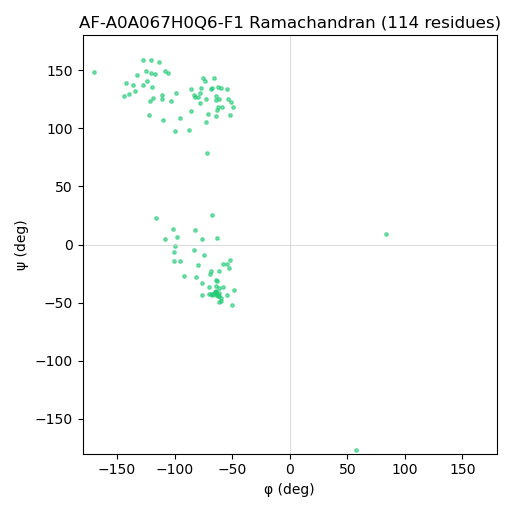1
ATOM 741 C CA . VAL A 1 93 ? 17.121 8.083 4.402 1.00 67.75 93 VAL A CA 1
ATOM 742 C C . VAL A 1 93 ? 17.384 7.547 2.998 1.00 67.75 93 VAL A C 1
ATOM 744 O O . VAL A 1 93 ? 16.662 7.869 2.056 1.00 67.75 93 VAL A O 1
ATOM 747 N N . GLU A 1 94 ? 18.413 6.709 2.861 1.00 70.44 94 GLU A N 1
ATOM 748 C CA . GLU A 1 94 ? 18.720 6.021 1.607 1.00 70.44 94 GLU A CA 1
ATOM 749 C C . GLU A 1 94 ? 17.515 5.172 1.174 1.00 70.44 94 GLU A C 1
ATOM 751 O O . GLU A 1 94 ? 17.083 4.251 1.878 1.00 70.44 94 GLU A O 1
ATOM 756 N N . THR A 1 95 ? 16.955 5.498 0.010 1.00 81.19 95 THR A N 1
ATOM 757 C CA . THR A 1 95 ? 15.835 4.754 -0.562 1.00 81.19 95 THR A CA 1
ATOM 758 C C . THR A 1 95 ? 16.354 3.471 -1.200 1.00 81.19 95 THR A C 1
ATOM 760 O O . THR A 1 95 ? 17.307 3.479 -1.977 1.00 81.19 95 THR A O 1
ATOM 763 N N . LYS A 1 96 ? 15.726 2.341 -0.868 1.00 85.44 96 LYS A N 1
ATOM 764 C CA . LYS A 1 96 ? 16.024 1.049 -1.499 1.00 85.44 96 LYS A CA 1
ATOM 765 C C . LYS A 1 96 ? 14.901 0.684 -2.464 1.00 85.44 96 LYS A C 1
ATOM 767 O O . LYS A 1 96 ? 13.747 0.994 -2.163 1.00 85.44 96 LYS A O 1
ATOM 772 N N . PRO A 1 97 ? 15.184 -0.017 -3.574 1.00 85.19 97 PRO A N 1
ATOM 773 C CA . PRO A 1 97 ? 14.131 -0.594 -4.402 1.00 85.19 97 PRO A CA 1
ATOM 774 C C . PRO A 1 97 ? 13.207 -1.474 -3.551 1.00 85.19 97 PRO A C 1
ATOM 776 O O . PRO A 1 97 ? 13.688 -2.262 -2.729 1.00 85.19 97 PRO A O 1
ATOM 779 N N . ALA A 1 98 ? 11.892 -1.311 -3.714 1.00 87.19 98 ALA A N 1
ATOM 780 C CA . ALA A 1 98 ? 10.912 -2.130 -3.002 1.00 87.19 98 ALA A CA 1
ATOM 781 C C . ALA A 1 98 ? 10.810 -3.534 -3.617 1.00 87.19 98 ALA A C 1
ATOM 783 O O . ALA A 1 98 ? 10.840 -4.528 -2.898 1.00 87.19 98 ALA A O 1
ATOM 784 N N . TYR A 1 99 ? 10.780 -3.618 -4.951 1.00 82.38 99 TYR A N 1
ATOM 785 C CA . TYR A 1 99 ? 10.633 -4.880 -5.676 1.00 82.38 99 TYR A CA 1
ATOM 786 C C . TYR A 1 99 ? 11.771 -5.870 -5.347 1.00 82.38 99 TYR A C 1
ATOM 788 O O . TYR A 1 99 ? 12.942 -5.477 -5.382 1.00 82.38 99 TYR A O 1
ATOM 796 N N . PRO A 1 100 ? 11.478 -7.159 -5.080 1.00 82.69 100 PRO A N 1
ATOM 797 C CA . PRO A 1 100 ? 10.216 -7.876 -5.315 1.00 82.69 100 PRO A CA 1
ATOM 798 C C . PRO A 1 100 ? 9.131 -7.712 -4.242 1.00 82.69 100 PRO A C 1
ATOM 800 O O . PRO A 1 100 ? 8.022 -8.204 -4.446 1.00 82.69 100 PRO A O 1
ATOM 803 N N . ASP A 1 101 ? 9.420 -7.033 -3.135 1.00 86.62 101 ASP A N 1
ATOM 804 C CA . ASP A 1 101 ? 8.431 -6.764 -2.095 1.00 86.62 101 ASP A CA 1
ATOM 805 C C . ASP A 1 101 ? 7.472 -5.651 -2.556 1.00 86.62 101 ASP A C 1
ATOM 807 O O . ASP A 1 101 ? 7.867 -4.692 -3.225 1.00 86.62 101 ASP A O 1
ATOM 811 N N . ILE A 1 102 ? 6.190 -5.770 -2.202 1.00 87.81 102 ILE A N 1
ATOM 812 C CA . ILE A 1 102 ? 5.189 -4.736 -2.487 1.00 87.81 102 ILE A CA 1
ATOM 813 C C . ILE A 1 102 ? 5.079 -3.851 -1.249 1.00 87.81 102 ILE A C 1
ATOM 815 O O . ILE A 1 102 ? 4.569 -4.279 -0.214 1.00 87.81 102 ILE A O 1
ATOM 819 N N . CYS A 1 103 ? 5.571 -2.620 -1.352 1.00 88.88 103 CYS A N 1
ATOM 820 C CA . CYS A 1 103 ? 5.479 -1.624 -0.290 1.00 88.88 103 CYS A CA 1
ATOM 821 C C . CYS A 1 103 ? 4.480 -0.535 -0.681 1.00 88.88 103 CYS A C 1
ATOM 823 O O . CYS A 1 103 ? 4.347 -0.210 -1.856 1.00 88.88 103 CYS A O 1
ATOM 825 N N . PHE A 1 104 ? 3.811 0.060 0.301 1.00 87.38 104 PHE A N 1
ATOM 826 C CA . PHE A 1 104 ? 2.900 1.184 0.100 1.00 87.38 104 PHE A CA 1
ATOM 827 C C . PHE A 1 104 ? 3.439 2.374 0.884 1.00 87.38 104 PHE A C 1
ATOM 829 O O . PHE A 1 104 ? 3.711 2.245 2.077 1.00 87.38 104 PHE A O 1
ATOM 836 N N . ALA A 1 105 ? 3.626 3.508 0.213 1.00 80.19 105 ALA A N 1
ATOM 837 C CA . ALA A 1 105 ? 3.873 4.771 0.892 1.00 80.19 105 ALA A CA 1
ATOM 838 C C . ALA A 1 105 ? 2.515 5.382 1.245 1.00 80.19 105 ALA A C 1
ATOM 840 O O . ALA A 1 105 ? 1.601 5.381 0.419 1.00 80.19 105 ALA A O 1
ATOM 841 N N . VAL A 1 106 ? 2.377 5.855 2.479 1.00 75.06 106 VAL A N 1
ATOM 842 C CA . VAL A 1 106 ? 1.179 6.558 2.929 1.00 75.06 106 VAL A CA 1
ATOM 843 C C . VAL A 1 106 ? 1.627 7.925 3.412 1.00 75.06 106 VAL A C 1
ATOM 845 O O . VAL A 1 106 ? 2.355 7.999 4.396 1.00 75.06 106 VAL A O 1
ATOM 848 N N . ASP A 1 107 ? 1.243 8.969 2.677 1.00 66.94 107 ASP A N 1
ATOM 849 C CA . ASP A 1 107 ? 1.765 10.324 2.887 1.00 66.94 107 ASP A CA 1
ATOM 850 C C . ASP A 1 107 ? 1.313 10.925 4.218 1.00 66.94 107 ASP A C 1
ATOM 852 O O . ASP A 1 107 ? 2.136 11.491 4.924 1.00 66.94 107 ASP A O 1
ATOM 856 N N . ASP A 1 108 ? 0.037 10.769 4.587 1.00 65.44 108 ASP A N 1
ATOM 857 C CA . ASP A 1 108 ? -0.432 11.051 5.943 1.00 65.44 108 ASP A CA 1
ATOM 858 C C . ASP A 1 108 ? -1.874 10.566 6.173 1.00 65.44 108 ASP A C 1
ATOM 860 O O . ASP A 1 108 ? -2.733 10.599 5.274 1.00 65.44 108 ASP A O 1
ATOM 864 N N . PHE A 1 109 ? -2.168 10.162 7.408 1.00 61.31 109 PHE A N 1
ATOM 865 C CA . PHE A 1 109 ? -3.536 10.004 7.892 1.00 61.31 109 PHE A CA 1
ATOM 866 C C . PHE A 1 109 ? -4.000 11.188 8.749 1.00 61.31 109 PHE A C 1
ATOM 868 O O . PHE A 1 109 ? -5.196 11.220 9.017 1.00 61.31 109 PHE A O 1
ATOM 875 N N . ASP A 1 110 ? -3.157 12.165 9.109 1.00 61.41 110 ASP A N 1
ATOM 876 C CA . ASP A 1 110 ? -3.542 13.304 9.971 1.00 61.41 110 ASP A CA 1
ATOM 877 C C . ASP A 1 110 ? -4.763 14.065 9.441 1.00 61.41 110 ASP A C 1
ATOM 879 O O . ASP A 1 110 ? -5.737 14.246 10.167 1.00 61.41 110 ASP A O 1
ATOM 883 N N . SER A 1 111 ? -4.821 14.320 8.127 1.00 57.53 111 SER A N 1
ATOM 884 C CA . SER A 1 111 ? -6.005 14.905 7.454 1.00 57.53 111 SER A CA 1
ATOM 885 C C . SER A 1 111 ? -7.324 14.144 7.675 1.00 57.53 111 SER A C 1
ATOM 887 O O . SER A 1 111 ? -8.409 14.641 7.384 1.00 57.53 111 SER A O 1
ATOM 889 N N . THR A 1 112 ? -7.233 12.901 8.133 1.00 56.72 112 THR A N 1
ATOM 890 C CA . THR A 1 112 ? -8.358 12.013 8.422 1.00 56.72 112 THR A CA 1
ATOM 891 C C . THR A 1 112 ? -8.809 12.124 9.880 1.00 56.72 112 THR A C 1
ATOM 893 O O . THR A 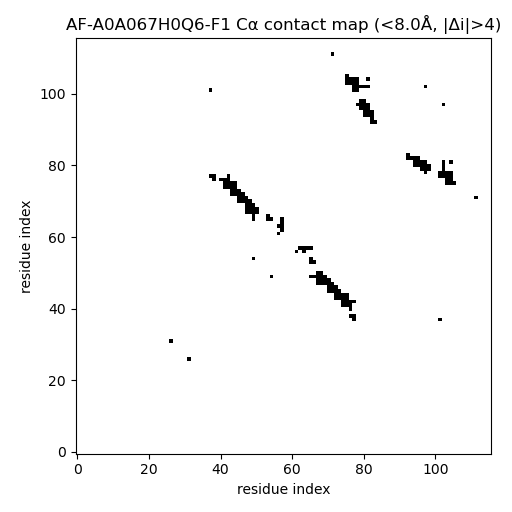1 112 ? -9.972 11.865 10.175 1.00 56.72 112 THR A O 1
ATOM 896 N N . PHE A 1 113 ? -7.900 12.499 10.782 1.00 57.66 113 PHE A N 1
ATOM 897 C CA . PHE A 1 113 ? -8.138 12.624 12.219 1.00 57.66 113 PHE A CA 1
ATOM 898 C C . PHE A 1 113 ? -8.359 14.072 12.672 1.00 57.66 113 PHE A C 1
ATOM 900 O O . PHE A 1 113 ? -8.926 14.264 13.739 1.00 57.66 113 PHE A O 1
ATOM 907 N N . ASP A 1 114 ? -8.036 15.072 11.844 1.00 58.38 114 ASP A N 1
ATOM 908 C CA . ASP A 1 114 ? -8.321 16.497 12.107 1.00 58.38 114 ASP A CA 1
ATOM 909 C C . ASP A 1 114 ? -9.818 16.811 12.327 1.00 58.38 114 ASP A C 1
ATOM 911 O O . ASP A 1 114 ? -10.172 17.878 12.825 1.00 58.38 114 ASP A O 1
ATOM 915 N N . ALA A 1 115 ? -10.713 15.902 11.928 1.00 54.88 115 ALA A N 1
ATOM 916 C CA . ALA A 1 115 ? -12.162 16.055 12.042 1.00 54.88 115 ALA A CA 1
ATOM 917 C C . ALA A 1 115 ? -12.784 15.362 13.275 1.00 54.88 115 ALA A C 1
ATOM 919 O O . ALA A 1 115 ? -14.015 15.299 13.353 1.00 54.88 115 ALA A O 1
ATOM 920 N N . VAL A 1 116 ? -11.972 14.812 14.192 1.00 49.62 116 VAL A N 1
ATOM 921 C CA . VAL A 1 116 ? -12.426 14.092 15.402 1.00 49.62 116 VAL A CA 1
ATOM 922 C C . VAL A 1 116 ? -12.104 14.868 16.673 1.00 49.62 116 VAL A C 1
ATOM 924 O O . VAL A 1 116 ? -10.945 15.303 16.829 1.00 49.62 116 VAL A O 1
#

Organism: Citrus sinensis (NCBI:txid2711)

Foldseek 3Di:
DDDDDDDDPDPCVVVVDVVCPPVPVPPPVVQVVVVVVQQPDKDKDKDFAFDPVLVVCVVVVPPDDTDGPDMDIDIWGFDQWDFDDDVDDPDDTDTDGCPPPGDTDDPDCVVVVVVD

Radius of gyration: 23.93 Å; Cα contacts (8 Å, |Δi|>4): 91; chains: 1; bounding box: 42×33×80 Å

pLDDT: mean 73.85, std 15.79, range [33.69, 91.19]

InterPro domains:
  IPR019141 Protein of unknown function DUF2045 [PTHR21477] (11-116)

Nearest PDB structures (foldseek):
  8b2l-assembly1_J1  TM=3.608E-01  e=9.343E+00  Nicotiana tabacum